Protein AF-A0A3M1J502-F1 (afdb_monomer_lite)

Radius of gyration: 21.39 Å; chains: 1; bounding box: 43×30×56 Å

pLDDT: mean 92.18, std 4.33, range [77.12, 98.19]

Structure (mmCIF, N/CA/C/O backbone):
data_AF-A0A3M1J502-F1
#
_entry.id   AF-A0A3M1J502-F1
#
loop_
_atom_site.group_PDB
_atom_site.id
_atom_site.type_symbol
_atom_site.label_atom_id
_atom_site.label_alt_id
_atom_site.label_comp_id
_atom_site.label_asym_id
_atom_site.label_entity_id
_atom_site.label_seq_id
_atom_site.pdbx_PDB_ins_code
_atom_site.Cartn_x
_atom_site.Cartn_y
_atom_site.Cartn_z
_atom_site.occupancy
_atom_site.B_iso_or_equiv
_atom_site.auth_seq_id
_atom_site.auth_comp_id
_atom_site.auth_asym_id
_atom_site.auth_atom_id
_atom_site.pdbx_PDB_model_num
ATOM 1 N N . MET A 1 1 ? 9.211 -11.519 -10.389 1.00 88.06 1 MET A N 1
ATOM 2 C CA . MET A 1 1 ? 7.778 -11.152 -10.320 1.00 88.06 1 MET A CA 1
ATOM 3 C C . MET A 1 1 ? 7.446 -9.982 -11.239 1.00 88.06 1 MET A C 1
ATOM 5 O O . MET A 1 1 ? 6.622 -10.177 -12.115 1.00 88.06 1 MET A O 1
ATOM 9 N N . ILE A 1 2 ? 8.111 -8.823 -11.104 1.00 95.25 2 ILE A N 1
ATOM 10 C CA . ILE A 1 2 ? 7.821 -7.593 -11.877 1.00 95.25 2 ILE A CA 1
A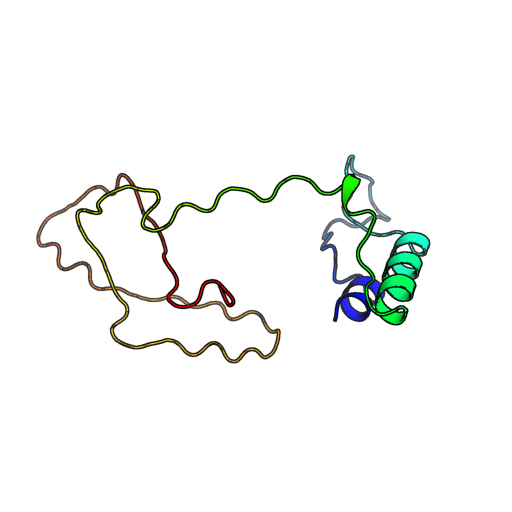TOM 11 C C . ILE A 1 2 ? 7.671 -7.860 -13.385 1.00 95.25 2 ILE A C 1
ATOM 13 O O . ILE A 1 2 ? 6.590 -7.654 -13.922 1.00 95.25 2 ILE A O 1
ATOM 17 N N . LYS A 1 3 ? 8.700 -8.427 -14.035 1.00 96.62 3 LYS A N 1
ATOM 18 C CA . LYS A 1 3 ? 8.672 -8.772 -15.469 1.00 96.62 3 LYS A CA 1
ATOM 19 C C . LYS A 1 3 ? 7.490 -9.661 -15.873 1.00 96.62 3 LYS A C 1
ATOM 21 O O . LYS A 1 3 ? 6.926 -9.486 -16.944 1.00 96.62 3 LYS A O 1
ATOM 26 N N . TYR A 1 4 ? 7.124 -10.627 -15.029 1.00 96.00 4 TYR A N 1
ATOM 27 C CA . TYR A 1 4 ? 6.027 -11.546 -15.326 1.00 96.00 4 TYR A CA 1
ATOM 28 C C . TYR A 1 4 ? 4.683 -10.812 -15.328 1.00 96.00 4 TYR A C 1
ATOM 30 O O . TYR A 1 4 ? 3.951 -10.887 -16.309 1.00 96.00 4 TYR A O 1
ATOM 38 N N . VAL A 1 5 ? 4.385 -10.058 -14.263 1.00 95.38 5 VAL A N 1
ATOM 39 C CA . VAL A 1 5 ? 3.089 -9.377 -14.116 1.00 95.38 5 VAL A CA 1
ATOM 40 C C . VAL A 1 5 ? 2.899 -8.221 -15.099 1.00 95.38 5 VAL A C 1
ATOM 42 O O . VAL A 1 5 ? 1.771 -7.983 -15.526 1.00 95.38 5 VAL A O 1
ATOM 45 N N . THR A 1 6 ? 3.972 -7.531 -15.500 1.00 96.88 6 THR A N 1
ATOM 46 C CA . THR A 1 6 ? 3.903 -6.521 -16.568 1.00 96.88 6 THR A CA 1
ATOM 47 C C . THR A 1 6 ? 3.789 -7.168 -17.946 1.00 96.88 6 THR A C 1
ATOM 49 O O . THR A 1 6 ? 2.984 -6.723 -18.760 1.00 96.88 6 THR A O 1
ATOM 52 N N . GLY A 1 7 ? 4.516 -8.264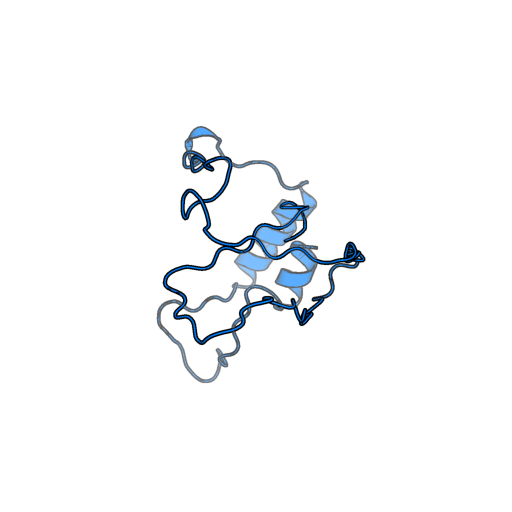 -18.191 1.00 96.44 7 GLY A N 1
ATOM 53 C CA . GLY A 1 7 ? 4.484 -9.004 -19.456 1.00 96.44 7 GLY A CA 1
ATOM 54 C C . GLY A 1 7 ? 3.110 -9.582 -19.795 1.00 96.44 7 GLY A C 1
ATOM 55 O O . GLY A 1 7 ? 2.674 -9.496 -20.939 1.00 96.44 7 GLY A O 1
ATOM 56 N N . ILE A 1 8 ? 2.386 -10.105 -18.800 1.00 95.56 8 ILE A N 1
ATOM 57 C CA . ILE A 1 8 ? 1.002 -10.579 -18.985 1.00 95.56 8 ILE A CA 1
ATOM 58 C C . ILE A 1 8 ? -0.041 -9.456 -18.879 1.00 95.56 8 ILE A C 1
ATOM 60 O O . ILE A 1 8 ? -1.236 -9.740 -18.884 1.00 95.56 8 ILE A O 1
ATOM 64 N N . ARG A 1 9 ? 0.391 -8.190 -18.751 1.00 93.38 9 ARG A N 1
ATOM 65 C CA . ARG A 1 9 ? -0.471 -7.002 -18.603 1.00 93.38 9 ARG A CA 1
ATOM 66 C C . ARG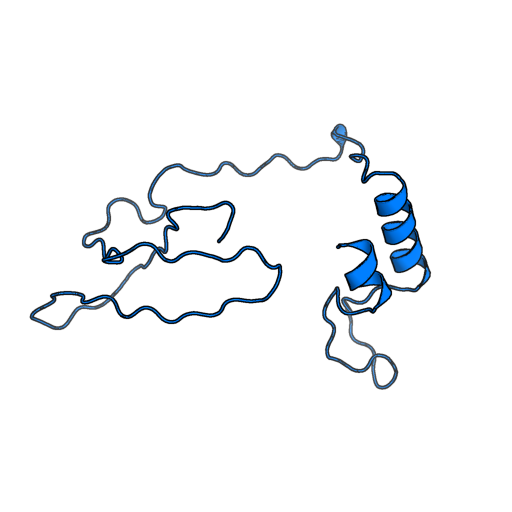 A 1 9 ? -1.419 -7.061 -17.397 1.00 93.38 9 ARG A C 1
ATOM 68 O O . ARG A 1 9 ? -2.450 -6.400 -17.386 1.00 93.38 9 ARG A O 1
ATOM 75 N N . TYR A 1 10 ? -1.052 -7.827 -16.369 1.00 93.06 10 TYR A N 1
ATOM 76 C CA . TYR A 1 10 ? -1.745 -7.817 -15.078 1.00 93.06 10 TYR A CA 1
ATOM 77 C C . TYR A 1 10 ? -1.469 -6.511 -14.323 1.00 93.06 10 TYR A C 1
ATOM 79 O O . TYR A 1 10 ? -2.350 -5.967 -13.663 1.00 93.06 10 TYR A O 1
ATOM 87 N N . MET A 1 11 ? -0.244 -5.993 -14.458 1.00 94.06 11 MET A N 1
ATOM 88 C CA . MET A 1 11 ? 0.173 -4.702 -13.921 1.00 94.06 11 MET A CA 1
ATOM 89 C C . MET A 1 11 ? 0.634 -3.768 -15.047 1.00 94.06 11 MET A C 1
ATOM 91 O O . MET A 1 11 ? 1.316 -4.221 -15.969 1.00 94.06 11 MET A O 1
ATOM 95 N N . PRO A 1 12 ? 0.374 -2.458 -14.930 1.00 94.94 12 PRO A N 1
ATOM 96 C CA . PRO A 1 12 ? -0.585 -1.838 -14.014 1.00 94.94 12 PRO A CA 1
ATOM 97 C C . PRO A 1 12 ? -2.029 -2.279 -14.333 1.00 94.94 12 PRO A C 1
ATOM 99 O O . PRO A 1 12 ? -2.360 -2.479 -15.502 1.00 94.94 12 PRO A O 1
ATOM 102 N N . PRO A 1 13 ? -2.895 -2.436 -13.316 1.00 92.94 13 PRO A N 1
ATOM 103 C CA . PRO A 1 13 ? -4.281 -2.803 -13.547 1.00 92.94 13 PRO A CA 1
ATOM 104 C C . PRO A 1 13 ? -5.004 -1.639 -14.232 1.00 92.94 13 PRO A C 1
ATOM 106 O O . PRO A 1 13 ? -5.097 -0.537 -13.688 1.00 92.94 13 PRO A O 1
ATOM 109 N N . TRP A 1 14 ? -5.547 -1.903 -15.418 1.00 92.12 14 TRP A N 1
ATOM 110 C CA . TRP A 1 14 ? -6.369 -0.962 -16.174 1.00 92.12 14 TRP A CA 1
ATOM 111 C C . TRP A 1 14 ? -7.623 -1.678 -16.684 1.00 92.12 14 TRP A C 1
ATOM 113 O O . TRP A 1 14 ? -7.608 -2.233 -17.780 1.00 92.12 14 TRP A O 1
ATOM 123 N N . PRO A 1 15 ? -8.700 -1.725 -15.876 1.00 89.19 15 PRO A N 1
ATOM 124 C CA . PRO A 1 15 ? -9.949 -2.376 -16.269 1.00 89.19 15 PRO A CA 1
ATOM 125 C C . PRO A 1 15 ? -10.621 -1.826 -17.542 1.00 89.19 15 PRO A C 1
ATOM 127 O O . PRO A 1 15 ? -11.266 -2.621 -18.225 1.00 89.19 15 PRO A O 1
ATOM 130 N N . PRO A 1 16 ? -10.544 -0.514 -17.867 1.00 90.62 16 PRO A N 1
ATOM 131 C CA . PRO A 1 16 ? -11.171 0.007 -19.079 1.00 90.62 16 PRO A CA 1
ATOM 132 C C . PRO A 1 16 ? -10.603 -0.605 -20.364 1.00 90.62 16 PRO A C 1
ATOM 134 O O . PRO A 1 16 ? -9.390 -0.760 -20.512 1.00 90.62 16 PRO A O 1
ATOM 137 N N . ASP A 1 17 ? -11.492 -0.891 -21.316 1.00 88.31 17 ASP A N 1
ATOM 138 C CA . ASP A 1 17 ? -11.112 -1.371 -22.643 1.00 88.31 17 ASP A CA 1
ATOM 139 C C . ASP A 1 17 ? -10.473 -0.244 -23.465 1.00 88.31 17 ASP A C 1
ATOM 141 O O . ASP A 1 17 ? -11.118 0.752 -23.804 1.00 88.31 17 ASP A O 1
ATOM 145 N N . ARG A 1 18 ? -9.195 -0.440 -23.789 1.00 85.88 18 ARG A N 1
ATOM 146 C CA . ARG A 1 18 ? -8.356 0.504 -24.532 1.00 85.88 18 ARG A CA 1
ATOM 147 C C . ARG A 1 18 ? -8.739 0.622 -26.003 1.00 85.88 18 ARG A C 1
ATOM 149 O O . ARG A 1 18 ? -8.452 1.649 -26.604 1.00 85.88 18 ARG A O 1
ATOM 156 N N . GLU A 1 19 ? -9.350 -0.411 -26.577 1.00 88.62 19 GLU A N 1
ATOM 157 C CA . GLU A 1 19 ? -9.734 -0.421 -27.993 1.00 88.62 19 GLU A CA 1
ATOM 158 C C . GLU A 1 19 ? -11.121 0.202 -28.206 1.00 88.62 19 GLU A C 1
ATOM 160 O O . GLU A 1 19 ? -11.486 0.556 -29.326 1.00 88.62 19 GLU A O 1
ATOM 165 N N . TYR A 1 20 ? -11.898 0.360 -27.128 1.00 93.56 20 TYR A N 1
ATOM 166 C CA . TYR A 1 20 ? -13.223 0.969 -27.181 1.00 93.56 20 TYR A CA 1
ATOM 167 C C . TYR A 1 20 ? -13.182 2.495 -27.022 1.00 93.56 20 TYR A C 1
ATOM 169 O O . TYR A 1 20 ? -13.837 3.213 -27.779 1.00 93.56 20 TYR A O 1
ATOM 177 N N . SER A 1 21 ? -12.447 3.009 -26.029 1.00 91.50 21 SER A N 1
ATOM 178 C CA . SER A 1 21 ? -12.335 4.450 -25.776 1.00 91.50 21 SER A CA 1
ATOM 179 C C . SER A 1 21 ? -11.040 4.789 -25.049 1.00 91.50 21 SER A C 1
ATOM 181 O O . SER A 1 21 ? -10.579 4.028 -24.205 1.00 91.50 21 SER A O 1
ATOM 183 N N . HIS A 1 22 ? -10.520 5.990 -25.311 1.00 91.19 22 HIS A N 1
ATOM 184 C CA . HIS A 1 22 ? -9.327 6.509 -24.648 1.00 91.19 22 HIS A CA 1
ATOM 185 C C . HIS A 1 22 ? -9.667 7.531 -23.568 1.00 91.19 22 HIS A C 1
ATOM 187 O O . HIS A 1 22 ? -10.506 8.415 -23.770 1.00 91.19 22 HIS A O 1
ATOM 193 N N . PHE A 1 23 ? -8.973 7.438 -22.436 1.00 91.06 23 PHE A N 1
ATOM 194 C CA . PHE A 1 23 ? -9.054 8.398 -21.336 1.00 91.06 23 PHE A CA 1
ATOM 195 C C . PHE A 1 23 ? -7.771 9.229 -21.218 1.00 91.06 23 PHE A C 1
ATOM 197 O O . PHE A 1 23 ? -6.688 8.820 -21.623 1.00 91.06 23 PHE A O 1
ATOM 204 N N . ILE A 1 24 ? -7.860 10.419 -20.624 1.00 91.06 24 ILE A N 1
ATOM 205 C CA . ILE A 1 24 ? -6.653 11.152 -20.223 1.00 91.06 24 ILE A CA 1
ATOM 206 C C . ILE A 1 24 ? -6.071 10.465 -18.983 1.00 91.06 24 ILE A C 1
ATOM 208 O O . ILE A 1 24 ? -6.785 10.247 -18.005 1.00 91.06 24 ILE A O 1
ATOM 212 N N . GLY A 1 25 ? -4.772 10.158 -19.015 1.00 89.12 25 GLY A N 1
ATOM 213 C CA . GLY A 1 25 ? -4.067 9.531 -17.894 1.00 89.12 25 GLY A CA 1
ATOM 214 C C . GLY A 1 25 ? -4.264 8.017 -17.792 1.00 89.12 25 GLY A C 1
ATOM 215 O O . GLY A 1 25 ? -4.301 7.492 -16.678 1.00 89.12 25 GLY A O 1
ATOM 216 N N . GLU A 1 26 ? -4.407 7.321 -18.927 1.00 92.06 26 GLU A N 1
ATOM 217 C CA . GLU A 1 26 ? -4.500 5.857 -18.944 1.00 92.06 26 GLU A CA 1
ATOM 218 C C . GLU A 1 26 ? -3.265 5.229 -18.300 1.00 92.06 26 GLU A C 1
ATOM 220 O O . GLU A 1 26 ? -2.127 5.589 -18.600 1.00 92.06 26 GLU A O 1
ATOM 225 N N . ARG A 1 27 ? -3.493 4.279 -17.396 1.00 90.25 27 ARG A N 1
ATOM 226 C CA . ARG A 1 27 ? -2.426 3.612 -16.649 1.00 90.25 27 ARG A CA 1
ATOM 227 C C . ARG A 1 27 ? -2.200 2.221 -17.214 1.00 90.25 27 ARG A C 1
ATOM 229 O O . ARG A 1 27 ? -2.421 1.248 -16.508 1.00 90.25 27 ARG A O 1
ATOM 236 N N . TYR A 1 28 ? -1.802 2.134 -18.479 1.00 91.75 28 TYR A N 1
ATOM 237 C CA . TYR A 1 28 ? -1.339 0.895 -19.111 1.00 91.75 28 TYR A CA 1
ATOM 238 C C . TYR A 1 28 ? 0.098 1.070 -19.611 1.00 91.75 28 TYR A C 1
ATOM 240 O O . TYR A 1 28 ? 0.580 2.190 -19.734 1.00 91.75 28 TYR A O 1
ATOM 248 N N . LEU A 1 29 ? 0.765 -0.044 -19.918 1.00 94.62 29 LEU A N 1
ATOM 249 C CA . LEU A 1 29 ? 2.093 -0.037 -20.532 1.00 94.62 29 LEU A CA 1
ATOM 250 C C . LEU A 1 29 ? 2.006 -0.392 -22.019 1.00 94.62 29 LEU A C 1
ATOM 252 O O . LEU A 1 29 ? 1.349 -1.368 -22.412 1.00 94.62 29 LEU A O 1
ATOM 256 N N . THR A 1 30 ? 2.685 0.384 -22.848 1.00 94.06 30 THR A N 1
ATOM 257 C CA . THR A 1 30 ? 2.992 0.034 -24.239 1.00 94.06 30 THR A CA 1
ATOM 258 C C . THR A 1 30 ? 3.921 -1.183 -24.292 1.00 94.06 30 THR A C 1
ATOM 260 O O . THR A 1 30 ? 4.586 -1.517 -23.310 1.00 94.06 30 THR A O 1
ATOM 263 N N . ASP A 1 31 ? 3.997 -1.864 -25.440 1.00 95.94 31 ASP A N 1
ATOM 264 C CA . ASP A 1 31 ? 4.922 -3.000 -25.597 1.00 95.94 31 ASP A CA 1
ATOM 265 C C . ASP A 1 31 ? 6.384 -2.587 -25.369 1.00 95.94 31 ASP A C 1
ATOM 267 O O . ASP A 1 31 ? 7.159 -3.338 -24.780 1.00 95.94 31 ASP A O 1
ATOM 271 N N . GLN A 1 32 ? 6.749 -1.364 -25.769 1.00 98.00 32 GLN A N 1
ATOM 272 C CA . GLN A 1 32 ? 8.086 -0.816 -25.550 1.00 98.00 32 GLN A CA 1
ATOM 273 C C . GLN A 1 32 ? 8.393 -0.628 -24.059 1.00 98.00 32 GLN A C 1
ATOM 275 O O . GLN A 1 32 ? 9.486 -0.968 -23.612 1.00 98.00 32 GLN A O 1
ATOM 280 N N . GLU A 1 33 ? 7.443 -0.114 -23.278 1.00 97.62 33 GLU A N 1
ATOM 281 C CA . GLU A 1 33 ? 7.619 0.050 -21.830 1.00 97.62 33 GLU A CA 1
ATOM 282 C C . GLU A 1 33 ? 7.670 -1.302 -21.110 1.00 97.62 33 GLU A C 1
ATOM 284 O O . GLU A 1 33 ? 8.480 -1.482 -20.202 1.00 97.62 33 GLU A O 1
ATOM 289 N N . ILE A 1 34 ? 6.861 -2.280 -21.538 1.00 98.06 34 ILE A N 1
ATOM 290 C CA . ILE A 1 34 ? 6.932 -3.654 -21.016 1.00 98.06 34 ILE A CA 1
ATOM 291 C C . ILE A 1 34 ? 8.318 -4.248 -21.275 1.00 98.06 34 ILE A C 1
ATOM 293 O O . ILE A 1 34 ? 8.914 -4.813 -20.354 1.00 98.06 34 ILE A O 1
ATOM 297 N N . GLN A 1 35 ? 8.845 -4.095 -22.494 1.00 98.19 35 GLN A N 1
ATOM 298 C CA . GLN A 1 35 ? 10.178 -4.579 -22.845 1.00 98.19 35 GLN A CA 1
ATOM 299 C C . GLN A 1 35 ? 11.256 -3.895 -22.001 1.00 98.19 35 GLN A C 1
ATOM 301 O O . GLN A 1 35 ? 12.084 -4.582 -21.412 1.00 98.19 35 GLN A O 1
ATOM 306 N N . LEU A 1 36 ? 11.195 -2.568 -21.864 1.00 97.94 36 LEU A N 1
ATOM 307 C CA . LEU A 1 36 ? 12.140 -1.794 -21.057 1.00 97.94 36 LEU A CA 1
ATOM 308 C C . LEU A 1 36 ? 12.186 -2.278 -19.599 1.00 97.94 36 LEU A C 1
ATOM 310 O O . LEU A 1 36 ? 13.265 -2.475 -19.040 1.00 97.94 36 LEU A O 1
ATOM 314 N N . ILE A 1 37 ? 11.021 -2.505 -18.985 1.00 97.88 37 ILE A N 1
ATOM 315 C CA . ILE A 1 37 ? 10.930 -3.054 -17.624 1.00 97.88 37 ILE A CA 1
ATOM 316 C C . ILE A 1 37 ? 11.494 -4.479 -17.583 1.00 97.88 37 ILE A C 1
ATOM 318 O O . ILE A 1 37 ? 12.187 -4.841 -16.632 1.00 97.88 37 ILE A O 1
ATOM 322 N N . GLY A 1 38 ? 11.197 -5.293 -18.598 1.00 97.94 38 GLY A N 1
ATOM 323 C CA . GLY A 1 38 ? 11.707 -6.655 -18.717 1.00 97.94 38 GLY A CA 1
ATOM 324 C C . GLY A 1 38 ? 13.233 -6.709 -18.759 1.00 97.94 38 GLY A C 1
ATOM 325 O O . GLY A 1 38 ? 13.825 -7.459 -17.984 1.00 97.94 38 GLY A O 1
ATOM 326 N N . ASP A 1 39 ? 13.851 -5.872 -19.589 1.00 97.94 39 ASP A N 1
ATOM 327 C CA . ASP A 1 39 ? 15.306 -5.774 -19.731 1.00 97.94 39 ASP A CA 1
ATOM 328 C C . ASP A 1 39 ? 15.966 -5.281 -18.438 1.00 97.94 39 ASP A C 1
ATOM 330 O O . ASP A 1 39 ? 16.993 -5.812 -18.017 1.00 97.94 39 ASP A O 1
ATOM 334 N N . TRP A 1 40 ? 15.353 -4.311 -17.753 1.00 97.75 40 TRP A N 1
ATOM 335 C CA . TRP A 1 40 ? 15.832 -3.840 -16.452 1.00 97.75 40 TRP A CA 1
ATOM 336 C C . TRP A 1 40 ? 15.793 -4.942 -15.379 1.00 97.75 40 TRP A C 1
ATOM 338 O O . TRP A 1 40 ? 16.745 -5.086 -14.607 1.00 97.75 40 TRP A O 1
ATOM 348 N N . VAL A 1 41 ? 14.729 -5.757 -15.347 1.00 97.81 41 VAL A N 1
ATOM 349 C CA . VAL A 1 41 ? 14.638 -6.910 -14.434 1.00 97.81 41 VAL A CA 1
ATOM 350 C C . VAL A 1 41 ? 15.699 -7.958 -14.765 1.00 97.81 41 VAL A C 1
ATOM 352 O O . VAL A 1 41 ? 16.373 -8.439 -13.854 1.00 97.81 41 VAL A O 1
ATOM 355 N N . ASP A 1 42 ? 15.873 -8.295 -16.044 1.00 97.69 42 ASP A N 1
ATOM 356 C CA . ASP A 1 42 ? 16.881 -9.266 -16.489 1.00 97.69 42 ASP A CA 1
ATOM 357 C C . ASP A 1 42 ? 18.312 -8.777 -16.212 1.00 97.69 42 ASP 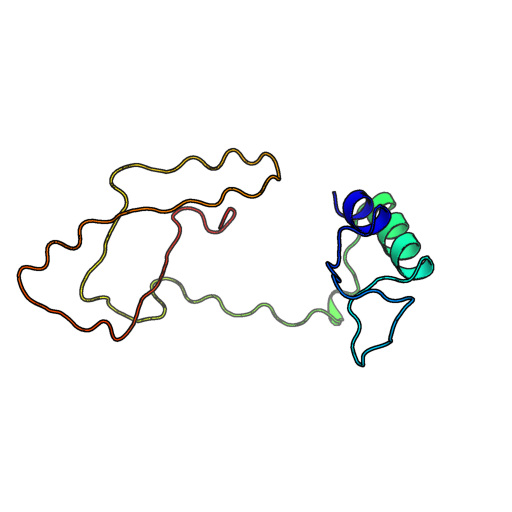A C 1
ATOM 359 O O . ASP A 1 42 ? 19.194 -9.576 -15.898 1.00 97.69 42 ASP A O 1
ATOM 363 N N . GLY A 1 43 ? 18.529 -7.461 -16.256 1.00 97.25 43 GLY A N 1
ATOM 364 C CA . GLY A 1 43 ? 19.779 -6.796 -15.893 1.00 97.25 43 GLY A CA 1
ATOM 365 C C . GLY A 1 43 ? 20.066 -6.733 -14.388 1.00 97.25 43 GLY A C 1
ATOM 366 O O . GLY A 1 43 ? 21.063 -6.133 -13.992 1.00 97.25 43 GLY A O 1
ATOM 367 N N . GLY A 1 44 ? 19.223 -7.328 -13.539 1.00 97.06 44 GLY A N 1
ATOM 368 C CA . GLY A 1 44 ? 19.433 -7.376 -12.089 1.00 97.06 44 GLY A CA 1
ATOM 369 C C . GLY A 1 44 ? 18.874 -6.179 -11.320 1.00 97.06 44 GLY A C 1
ATOM 370 O O . GLY A 1 44 ? 19.248 -5.987 -10.166 1.00 97.06 44 GLY A O 1
ATOM 371 N N . MET A 1 45 ? 17.963 -5.409 -11.923 1.00 96.44 45 MET A N 1
ATOM 372 C CA . MET A 1 45 ? 17.270 -4.279 -11.292 1.00 96.44 45 MET A CA 1
ATOM 373 C C . MET A 1 45 ? 18.225 -3.199 -10.741 1.00 96.44 45 MET A C 1
ATOM 375 O O . MET A 1 45 ? 18.119 -2.833 -9.567 1.00 96.44 45 MET A O 1
ATOM 379 N N . PRO A 1 46 ? 19.182 -2.690 -11.545 1.00 95.50 46 PRO A N 1
ATOM 380 C CA . PRO A 1 46 ? 20.119 -1.676 -11.075 1.00 95.50 46 PRO A CA 1
ATOM 381 C C . PRO A 1 46 ? 19.383 -0.407 -10.629 1.00 95.50 46 PRO A C 1
ATOM 383 O O . PRO A 1 46 ? 18.399 0.010 -11.250 1.00 95.50 46 PRO A O 1
ATOM 386 N N . GLN A 1 47 ? 19.885 0.207 -9.556 1.00 93.75 47 GLN A N 1
ATOM 387 C CA . GLN A 1 47 ? 19.433 1.514 -9.084 1.00 93.75 47 GLN A CA 1
ATOM 388 C C . GLN A 1 47 ? 19.662 2.572 -10.175 1.00 93.75 47 GLN A C 1
ATOM 390 O O . GLN A 1 47 ? 20.648 2.509 -10.913 1.00 93.75 47 GLN A O 1
ATOM 395 N N . GLY A 1 48 ? 18.738 3.530 -10.280 1.00 92.19 48 GLY A N 1
ATOM 396 C CA . GLY A 1 48 ? 18.901 4.704 -11.137 1.00 92.19 48 GLY A CA 1
ATOM 397 C C . GLY A 1 48 ? 19.959 5.670 -10.598 1.00 92.19 48 GLY A C 1
ATOM 398 O O . GLY A 1 48 ? 20.708 5.342 -9.683 1.00 92.19 48 GLY A O 1
ATOM 399 N N . ASP A 1 49 ? 20.011 6.877 -11.158 1.00 94.88 49 ASP A N 1
ATOM 400 C CA . ASP A 1 49 ? 20.885 7.939 -10.653 1.00 94.88 49 ASP A CA 1
ATOM 401 C C . ASP A 1 49 ? 20.448 8.369 -9.236 1.00 94.88 49 ASP A C 1
ATOM 403 O O . ASP A 1 49 ? 19.373 8.965 -9.096 1.00 94.88 49 ASP A O 1
ATOM 407 N N . PRO A 1 50 ? 21.262 8.129 -8.187 1.00 94.12 50 PRO A N 1
ATOM 408 C CA . PRO A 1 50 ? 20.899 8.479 -6.814 1.00 94.12 50 PRO A CA 1
ATOM 409 C C . PRO A 1 50 ? 20.703 9.986 -6.599 1.00 94.12 50 PRO A C 1
ATOM 411 O O . PRO A 1 50 ? 20.065 10.395 -5.635 1.00 94.12 50 PRO A O 1
ATOM 414 N N . THR A 1 51 ? 21.236 10.838 -7.482 1.00 95.50 51 THR A N 1
ATOM 415 C CA . THR A 1 51 ? 21.065 12.297 -7.389 1.00 95.50 51 THR A CA 1
ATOM 416 C C . THR A 1 51 ? 19.666 12.765 -7.795 1.00 95.50 51 THR A C 1
ATOM 418 O O . THR A 1 51 ? 19.271 13.878 -7.447 1.00 95.50 51 THR A O 1
ATOM 421 N N . LEU A 1 52 ? 18.911 11.916 -8.502 1.00 95.38 52 LEU A N 1
ATOM 422 C CA . LEU A 1 52 ? 17.522 12.160 -8.892 1.00 95.38 52 LEU A CA 1
ATOM 423 C C . LEU A 1 52 ? 16.520 11.572 -7.892 1.00 95.38 52 LEU A C 1
ATOM 425 O O . LEU A 1 52 ? 15.311 11.737 -8.068 1.00 95.38 52 LEU A O 1
ATOM 429 N N . GLU A 1 53 ? 16.994 10.875 -6.858 1.00 92.81 53 GLU A N 1
ATOM 430 C CA . GLU A 1 53 ? 16.114 10.271 -5.869 1.00 92.81 53 GLU A CA 1
ATOM 431 C C . GLU A 1 53 ? 15.455 11.346 -4.996 1.00 92.81 53 GLU A C 1
ATOM 433 O O . GLU A 1 53 ? 16.138 12.215 -4.443 1.00 92.81 53 GLU A O 1
ATOM 438 N N . PRO A 1 54 ? 14.121 11.305 -4.832 1.00 92.38 54 PRO A N 1
ATOM 439 C CA . PRO A 1 54 ? 13.470 12.149 -3.849 1.00 92.38 54 PRO A CA 1
ATOM 440 C C . PRO A 1 54 ? 13.916 11.727 -2.440 1.00 92.38 54 PRO A C 1
ATOM 442 O O . PRO A 1 54 ? 14.134 10.538 -2.188 1.00 92.38 54 PRO A O 1
ATOM 445 N N . PRO A 1 55 ? 14.017 12.671 -1.488 1.00 90.94 55 PRO A N 1
ATOM 446 C CA . PRO A 1 55 ? 14.318 12.322 -0.109 1.00 90.94 55 PRO A CA 1
ATOM 447 C C . PRO A 1 55 ? 13.244 11.378 0.439 1.00 90.94 55 PRO A C 1
ATOM 449 O O . PRO A 1 55 ? 12.047 11.580 0.211 1.00 90.94 55 PRO A O 1
ATOM 452 N N . LEU A 1 56 ? 13.673 10.360 1.188 1.00 87.25 56 LEU A N 1
ATOM 453 C CA . LEU A 1 56 ? 12.742 9.476 1.880 1.00 87.25 56 LEU A CA 1
ATOM 454 C C . LEU A 1 56 ? 11.881 10.293 2.855 1.00 87.25 56 LEU A C 1
ATOM 456 O O . LEU A 1 56 ? 12.409 11.166 3.552 1.00 87.25 56 LEU A O 1
ATOM 460 N N . PRO A 1 57 ? 10.569 10.014 2.942 1.00 87.69 57 PRO A N 1
ATOM 461 C CA . PRO A 1 57 ? 9.736 10.640 3.951 1.00 87.69 57 PRO A CA 1
ATOM 462 C C . PRO A 1 57 ? 10.221 10.242 5.350 1.00 87.69 57 PRO A C 1
ATOM 464 O O . PRO A 1 57 ? 10.654 9.113 5.591 1.00 87.69 57 PRO A O 1
ATOM 467 N N . THR A 1 58 ? 10.124 11.174 6.295 1.00 85.38 58 THR A N 1
ATOM 468 C CA . THR A 1 58 ? 10.398 10.884 7.703 1.00 85.38 58 THR A CA 1
ATOM 469 C C . THR A 1 58 ? 9.236 10.086 8.278 1.00 85.38 58 THR A C 1
ATOM 471 O O . THR A 1 58 ? 8.155 10.628 8.500 1.00 85.38 58 THR A O 1
ATOM 474 N N . PHE A 1 59 ? 9.460 8.803 8.549 1.00 80.94 59 PHE A N 1
ATOM 475 C CA . PHE A 1 59 ? 8.489 7.968 9.249 1.00 80.94 59 PHE A CA 1
ATOM 476 C C . PHE A 1 59 ? 8.591 8.212 10.756 1.00 80.94 59 PHE A C 1
ATOM 478 O O . PHE A 1 59 ? 9.589 7.879 11.396 1.00 80.94 59 PHE A O 1
ATOM 485 N N . THR A 1 60 ? 7.559 8.816 11.333 1.00 79.38 60 THR A N 1
ATOM 486 C CA . THR A 1 60 ? 7.438 9.040 12.776 1.00 79.38 60 THR A CA 1
ATOM 487 C C . THR A 1 60 ? 7.254 7.711 13.502 1.00 79.38 60 THR A C 1
ATOM 489 O O . THR A 1 60 ? 6.397 6.901 13.150 1.00 79.38 60 THR A O 1
ATOM 492 N N . ALA A 1 61 ? 8.060 7.484 14.538 1.00 82.19 61 ALA A N 1
ATOM 493 C CA . ALA A 1 61 ? 7.888 6.336 15.415 1.00 82.19 61 ALA A CA 1
ATOM 494 C C . ALA A 1 61 ? 6.647 6.517 16.302 1.00 82.19 61 ALA A C 1
ATOM 496 O O . ALA A 1 61 ? 6.354 7.619 16.762 1.00 82.19 61 ALA A O 1
ATOM 497 N N . GLY A 1 62 ? 5.958 5.416 16.600 1.00 85.12 62 GLY A N 1
ATOM 498 C CA . GLY A 1 62 ? 4.781 5.428 17.467 1.00 85.12 62 GLY A CA 1
ATOM 499 C C . GLY A 1 62 ? 3.472 5.629 16.707 1.00 85.12 62 GLY A C 1
ATOM 500 O O . GLY A 1 62 ? 3.357 5.221 15.554 1.00 85.12 62 GLY A O 1
ATOM 501 N N . SER A 1 63 ? 2.478 6.164 17.411 1.00 88.69 63 SER A N 1
ATOM 502 C CA . SER A 1 63 ? 1.131 6.409 16.892 1.00 88.69 63 SER A CA 1
ATOM 503 C C . SER A 1 63 ? 1.055 7.793 16.250 1.00 88.69 63 SER A C 1
ATOM 505 O O . SER A 1 63 ? 1.470 8.782 16.861 1.00 88.69 63 SER A O 1
ATOM 507 N N . GLN A 1 64 ? 0.507 7.868 15.038 1.00 89.19 64 GLN A N 1
ATOM 508 C CA . GLN A 1 64 ? 0.282 9.133 14.328 1.00 89.19 64 GLN A CA 1
ATOM 509 C C . GLN A 1 64 ? -0.894 9.929 14.907 1.00 89.19 64 GLN A C 1
ATOM 511 O O . GLN A 1 64 ? -0.991 11.132 14.678 1.00 89.19 64 GLN A O 1
ATOM 516 N N . ILE A 1 65 ? -1.766 9.278 15.684 1.00 92.31 65 ILE A N 1
ATOM 517 C CA . ILE A 1 65 ? -2.905 9.921 16.358 1.00 92.31 65 ILE A CA 1
ATOM 518 C C . ILE A 1 65 ? -2.550 10.413 17.772 1.00 92.31 65 ILE A C 1
ATOM 520 O O . ILE A 1 65 ? -3.418 10.880 18.504 1.00 92.31 65 ILE A O 1
ATOM 524 N N . GLY A 1 66 ? -1.276 10.320 18.176 1.00 91.31 66 GLY A N 1
ATOM 525 C CA . GLY A 1 66 ? -0.816 10.677 19.517 1.00 91.31 66 GLY A CA 1
ATOM 526 C C . GLY A 1 66 ? -1.028 9.545 20.523 1.00 91.31 66 GLY A C 1
ATOM 527 O O . GLY A 1 66 ? -0.717 8.388 20.233 1.00 91.31 66 GLY A O 1
ATOM 528 N N . VAL A 1 67 ? -1.522 9.866 21.720 1.00 92.94 67 VAL A N 1
ATOM 529 C CA . VAL A 1 67 ? -1.824 8.865 22.756 1.00 92.94 67 VAL A CA 1
ATOM 530 C C . VAL A 1 67 ? -3.266 8.385 22.573 1.00 92.94 67 VAL A C 1
ATOM 532 O O . VAL A 1 67 ? -4.176 9.194 22.730 1.00 92.94 67 VAL A O 1
ATOM 535 N N . PRO A 1 68 ? -3.501 7.104 22.244 1.00 94.12 68 PRO A N 1
ATOM 536 C CA . PRO A 1 68 ? -4.855 6.588 22.104 1.00 94.12 68 PRO A CA 1
ATOM 537 C C . PRO A 1 68 ? -5.512 6.366 23.472 1.00 94.12 68 PRO A C 1
ATOM 539 O O . PRO A 1 68 ? -4.879 5.856 24.398 1.00 94.12 68 PRO A O 1
ATOM 542 N N . ASP A 1 69 ? -6.814 6.638 23.563 1.00 94.12 69 ASP A N 1
ATOM 543 C CA . ASP A 1 69 ? -7.618 6.335 24.759 1.00 94.12 69 ASP A CA 1
ATOM 544 C C . ASP A 1 69 ? -7.870 4.828 24.934 1.00 94.12 69 ASP A C 1
ATOM 546 O O . ASP A 1 69 ? -8.148 4.337 26.031 1.00 94.12 69 ASP A O 1
ATOM 550 N N . LYS A 1 70 ? -7.792 4.069 23.834 1.00 94.12 70 LYS A N 1
ATOM 551 C CA . LYS A 1 70 ? -8.030 2.626 23.802 1.00 94.12 70 LYS A CA 1
ATOM 552 C C . LYS A 1 70 ? -7.124 1.965 22.770 1.00 94.12 70 LYS A C 1
ATOM 554 O O . LYS A 1 70 ? -7.053 2.400 21.627 1.00 94.12 70 LYS A O 1
ATOM 559 N N . VAL A 1 71 ? -6.485 0.866 23.163 1.00 94.56 71 VAL A N 1
ATOM 560 C CA . VAL A 1 71 ? -5.742 -0.013 22.254 1.00 94.56 71 VAL A CA 1
ATOM 561 C C . VAL A 1 71 ? -6.441 -1.364 22.230 1.00 94.56 71 VAL A C 1
ATOM 563 O O . VAL A 1 71 ? -6.635 -1.980 23.278 1.00 94.56 71 VAL A O 1
ATOM 566 N N . LEU A 1 72 ? -6.831 -1.812 21.038 1.00 94.62 72 LEU A N 1
ATOM 567 C CA . LEU A 1 72 ? -7.363 -3.152 20.807 1.00 94.62 72 LEU A CA 1
ATOM 568 C C . LEU A 1 72 ? -6.265 -3.990 20.156 1.00 94.62 72 LEU A C 1
ATOM 570 O O . LEU A 1 72 ? -5.663 -3.563 19.174 1.00 94.62 72 LEU A O 1
ATOM 574 N N . GLN A 1 73 ? -5.989 -5.163 20.717 1.00 92.56 73 GLN A N 1
ATOM 575 C CA . GLN A 1 73 ? -4.977 -6.086 20.209 1.00 92.56 73 GLN A CA 1
ATOM 576 C C . GLN A 1 73 ? -5.643 -7.395 19.805 1.00 92.56 73 GLN A C 1
ATOM 578 O O . GLN A 1 73 ? -6.620 -7.819 20.426 1.00 92.56 73 GLN A O 1
ATOM 583 N N . MET A 1 74 ? -5.109 -8.036 18.768 1.00 91.81 74 MET A N 1
ATOM 584 C CA . MET A 1 74 ? -5.477 -9.414 18.469 1.00 91.81 74 MET A CA 1
ATOM 585 C C . MET A 1 74 ? -5.036 -10.315 19.624 1.00 91.81 74 MET A C 1
ATOM 587 O O . MET A 1 74 ? -3.956 -10.126 20.179 1.00 91.81 74 MET A O 1
ATOM 591 N N . SER A 1 75 ? -5.871 -11.291 19.983 1.00 89.94 75 SER A N 1
ATOM 592 C CA . SER A 1 75 ? -5.535 -12.267 21.025 1.00 89.94 75 SER A CA 1
ATOM 593 C C . SER A 1 75 ? -4.398 -13.199 20.609 1.00 89.94 75 SER A C 1
ATOM 595 O O . SER A 1 75 ? -3.678 -13.704 21.462 1.00 89.94 75 SER A O 1
ATOM 597 N N . GLU A 1 76 ? -4.255 -13.427 19.304 1.00 91.56 76 GLU A N 1
ATOM 598 C CA . GLU A 1 76 ? -3.251 -14.298 18.706 1.00 91.56 76 GLU A CA 1
ATOM 599 C C . GLU A 1 76 ? -2.690 -13.647 17.442 1.00 91.56 76 GLU A C 1
ATOM 601 O O . GLU A 1 76 ? -3.362 -12.852 16.779 1.00 91.56 76 GLU A O 1
ATOM 606 N N . GLU A 1 77 ? -1.450 -13.983 17.106 1.00 91.94 77 GLU A N 1
ATOM 607 C CA . GLU A 1 77 ? -0.816 -13.518 15.878 1.00 91.94 77 GLU A CA 1
ATOM 608 C C . GLU A 1 77 ? -1.457 -14.180 14.653 1.00 91.94 77 GLU A C 1
ATOM 610 O O . GLU A 1 77 ? -1.735 -15.379 14.643 1.00 91.94 77 GLU A O 1
ATOM 615 N N . TYR A 1 78 ? -1.642 -13.404 13.584 1.00 92.38 78 TYR A N 1
ATOM 616 C CA . TYR A 1 78 ? -2.034 -13.945 12.288 1.00 92.38 78 TYR A CA 1
ATOM 617 C C . TYR A 1 78 ? -0.802 -14.169 11.413 1.00 92.38 78 TYR A C 1
ATOM 619 O O . TYR A 1 78 ? -0.053 -13.235 11.113 1.00 92.38 78 TYR A O 1
ATOM 627 N N . ARG A 1 79 ? -0.596 -15.416 10.983 1.00 91.75 79 ARG A N 1
ATOM 628 C CA . ARG A 1 79 ? 0.505 -15.776 10.091 1.00 91.75 79 ARG A CA 1
ATOM 629 C C . ARG A 1 79 ? 0.138 -15.454 8.645 1.00 91.75 79 ARG A C 1
ATOM 631 O O . ARG A 1 79 ? -0.746 -16.079 8.073 1.00 91.75 79 ARG A O 1
ATOM 638 N N . ILE A 1 80 ? 0.883 -14.529 8.048 1.00 91.06 80 ILE A N 1
ATOM 639 C CA . ILE A 1 80 ? 0.833 -14.254 6.610 1.00 91.06 80 ILE A CA 1
ATOM 640 C C . ILE A 1 80 ? 1.726 -15.281 5.904 1.00 91.06 80 ILE A C 1
ATOM 642 O O . ILE A 1 80 ? 2.923 -15.362 6.182 1.00 91.06 80 ILE A O 1
ATOM 646 N N . GLU A 1 81 ? 1.155 -16.068 4.991 1.00 91.00 81 GLU A N 1
ATOM 647 C CA . GLU A 1 81 ? 1.855 -17.194 4.346 1.00 91.00 81 GLU A CA 1
ATOM 648 C C . GLU A 1 81 ? 2.972 -16.763 3.376 1.00 91.00 81 GLU A C 1
ATOM 650 O O . GLU A 1 81 ? 3.863 -17.553 3.071 1.00 91.00 81 GLU A O 1
ATOM 655 N N . GLY A 1 82 ? 2.965 -15.514 2.895 1.00 88.50 82 GLY A N 1
ATOM 656 C CA . GLY A 1 82 ? 4.034 -14.985 2.035 1.00 88.50 82 GLY A CA 1
ATOM 657 C C . GLY A 1 82 ? 4.113 -15.647 0.652 1.00 88.50 82 GLY A C 1
ATOM 658 O O . GLY A 1 82 ? 5.174 -15.695 0.035 1.00 88.50 82 GLY A O 1
ATOM 659 N N . ASN A 1 83 ? 2.992 -16.161 0.151 1.00 90.06 83 ASN A N 1
ATOM 660 C CA . ASN A 1 83 ? 2.879 -16.902 -1.110 1.00 90.06 83 ASN A CA 1
ATOM 661 C C . ASN A 1 83 ? 2.593 -16.011 -2.343 1.00 90.06 83 ASN A C 1
ATOM 663 O O . ASN A 1 83 ? 2.335 -16.537 -3.424 1.00 90.06 83 ASN A O 1
ATOM 667 N N . ASN A 1 84 ? 2.658 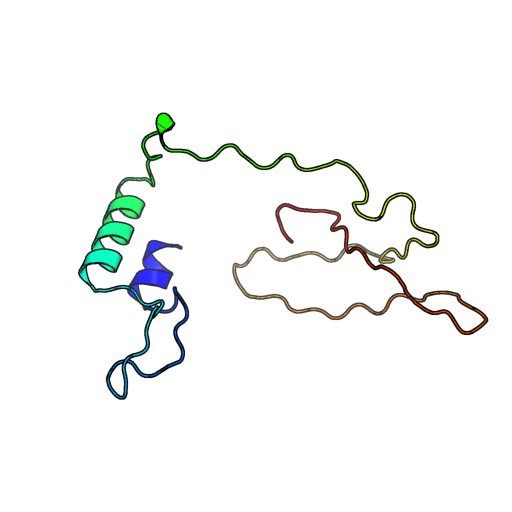-14.680 -2.200 1.00 80.38 84 ASN A N 1
ATOM 668 C CA . ASN A 1 84 ? 2.314 -13.685 -3.230 1.00 80.38 84 ASN A CA 1
ATOM 669 C C . ASN A 1 84 ? 0.857 -13.741 -3.730 1.00 80.38 84 ASN A C 1
ATOM 671 O O . ASN A 1 84 ? 0.575 -13.278 -4.836 1.00 80.38 84 ASN A O 1
ATOM 675 N N . THR A 1 85 ? -0.066 -14.291 -2.941 1.00 85.38 85 THR A N 1
ATOM 676 C CA . THR A 1 85 ? -1.505 -14.140 -3.182 1.00 85.38 85 THR A CA 1
ATOM 677 C C . THR A 1 85 ? -2.087 -13.125 -2.216 1.00 85.38 85 THR A C 1
ATOM 679 O O . THR A 1 85 ? -1.578 -12.970 -1.108 1.00 85.38 85 THR A O 1
ATOM 682 N N . ASP A 1 86 ? -3.164 -12.461 -2.627 1.00 87.12 86 ASP A N 1
ATOM 683 C CA . ASP A 1 86 ? -3.901 -11.581 -1.727 1.00 87.12 86 ASP A CA 1
ATOM 684 C C . ASP A 1 86 ? -4.529 -12.395 -0.582 1.00 87.12 86 ASP A C 1
ATOM 686 O O . ASP A 1 86 ? -5.085 -13.474 -0.810 1.00 87.12 86 ASP A O 1
ATOM 690 N N . ASP A 1 87 ? -4.408 -11.896 0.647 1.00 90.06 87 ASP A N 1
ATOM 691 C CA . ASP A 1 87 ? -4.924 -12.533 1.863 1.00 90.06 87 ASP A CA 1
ATOM 692 C C . ASP A 1 87 ? -5.793 -11.531 2.621 1.00 90.06 87 ASP A C 1
ATOM 694 O O . ASP A 1 87 ? -5.357 -10.830 3.535 1.00 90.06 87 ASP A O 1
ATOM 698 N N . TYR A 1 88 ? -7.048 -11.436 2.187 1.00 90.94 88 TYR A N 1
ATOM 699 C CA . TYR A 1 88 ? -8.024 -10.535 2.779 1.00 90.94 88 TYR A CA 1
ATOM 700 C C . TYR A 1 88 ? -8.689 -11.177 3.998 1.00 90.94 88 TYR A C 1
ATOM 702 O O . TYR A 1 88 ? -9.341 -12.222 3.898 1.00 90.94 88 TYR A O 1
ATOM 710 N N . ARG A 1 89 ? -8.568 -10.529 5.161 1.00 90.19 89 ARG A N 1
ATOM 711 C CA . ARG A 1 89 ? -9.102 -11.030 6.432 1.00 90.19 89 ARG A CA 1
ATOM 712 C C . ARG A 1 89 ? -9.895 -9.977 7.182 1.00 90.19 89 ARG A C 1
ATOM 714 O O . ARG A 1 89 ? -9.565 -8.796 7.182 1.00 90.19 89 ARG A O 1
ATOM 721 N N . VAL A 1 90 ? -10.925 -10.453 7.876 1.00 92.31 90 VAL A N 1
ATOM 722 C CA . VAL A 1 90 ? -11.722 -9.661 8.812 1.00 92.31 90 VAL A CA 1
ATOM 723 C C . VAL A 1 90 ? -11.430 -10.160 10.217 1.00 92.31 90 VAL A C 1
ATOM 725 O O . VAL A 1 90 ? -11.600 -11.344 10.508 1.00 92.31 90 VAL A O 1
ATOM 728 N N . PHE A 1 91 ? -11.022 -9.244 11.089 1.00 91.12 91 PHE A N 1
ATOM 729 C CA . PHE A 1 91 ? -10.804 -9.515 12.503 1.00 91.12 91 PHE A CA 1
ATOM 730 C C . PHE A 1 91 ? -11.876 -8.812 13.327 1.00 91.12 91 PHE A C 1
ATOM 732 O O . PHE A 1 91 ? -12.155 -7.631 13.125 1.00 91.12 91 PHE A O 1
ATOM 739 N N . VAL A 1 92 ? -12.470 -9.540 14.270 1.00 92.62 92 VAL A N 1
ATOM 740 C CA . VAL A 1 92 ? -13.429 -8.981 15.226 1.00 92.62 92 VAL A CA 1
ATOM 741 C C . VAL A 1 92 ? -12.707 -8.789 16.550 1.00 92.62 92 VAL A C 1
ATOM 743 O O . VAL A 1 92 ? -12.281 -9.759 17.172 1.00 92.62 92 VAL A O 1
ATOM 746 N N . LEU A 1 93 ? -12.561 -7.533 16.973 1.00 93.75 93 LEU A N 1
ATOM 747 C CA . LEU A 1 93 ? -11.894 -7.170 18.221 1.00 93.75 93 LEU A CA 1
ATOM 748 C C . LEU A 1 93 ? -12.935 -6.699 19.246 1.00 93.75 93 LEU A C 1
ATOM 750 O O . LEU A 1 93 ? -13.604 -5.690 19.006 1.00 93.75 93 LEU A O 1
ATOM 754 N N . PRO A 1 94 ? -13.092 -7.389 20.390 1.00 92.75 94 PRO A N 1
ATOM 755 C CA . PRO A 1 94 ? -13.985 -6.939 21.450 1.00 92.75 94 PRO A CA 1
ATOM 756 C C . PRO A 1 94 ? -13.535 -5.584 22.010 1.00 92.75 94 PRO A C 1
ATOM 758 O O . PRO A 1 94 ? -12.419 -5.442 22.504 1.00 92.75 94 PRO A O 1
ATOM 761 N N . THR A 1 95 ? -14.413 -4.581 21.966 1.00 93.56 95 THR A N 1
ATOM 762 C CA . THR A 1 95 ? -14.088 -3.217 22.423 1.00 93.56 95 THR A CA 1
ATOM 763 C C . THR A 1 95 ? -14.126 -3.083 23.949 1.00 93.56 95 THR A C 1
ATOM 765 O O . THR A 1 95 ? -13.380 -2.297 24.543 1.00 93.56 95 THR A O 1
ATOM 768 N N . GLY A 1 96 ? -15.006 -3.855 24.595 1.00 93.44 96 GLY A N 1
ATOM 769 C CA . GLY A 1 96 ? -15.263 -3.789 26.033 1.00 93.44 96 GLY A CA 1
ATOM 770 C C . GLY A 1 96 ? -15.914 -2.479 26.490 1.00 93.44 96 GLY A C 1
ATOM 771 O O . GLY A 1 96 ? -15.821 -2.150 27.669 1.00 93.44 96 GLY A O 1
ATOM 772 N N . PHE A 1 97 ? -16.521 -1.703 25.586 1.00 94.94 97 PHE A N 1
ATOM 773 C CA . PHE A 1 97 ? -17.310 -0.532 25.971 1.00 94.94 97 PHE A CA 1
ATOM 774 C C . PHE A 1 97 ? -18.666 -0.962 26.536 1.00 94.94 97 PHE A C 1
ATOM 776 O O . PHE A 1 97 ? -19.304 -1.872 26.015 1.00 94.94 97 PHE A O 1
ATOM 783 N N . THR A 1 98 ? -19.095 -0.308 27.612 1.00 96.44 98 THR A N 1
ATOM 784 C CA . THR A 1 98 ? -20.382 -0.562 28.282 1.00 96.44 98 THR A CA 1
ATOM 785 C C . THR A 1 98 ? -21.450 0.470 27.928 1.00 96.44 98 THR A C 1
ATOM 787 O O . THR A 1 98 ? -22.585 0.356 28.376 1.00 96.44 98 THR A O 1
ATOM 790 N N . GLU A 1 99 ? -21.075 1.490 27.163 1.00 96.50 99 GLU A N 1
ATOM 791 C CA . GLU A 1 99 ? -21.928 2.578 26.700 1.00 96.50 99 GLU A CA 1
ATOM 792 C C . GLU A 1 99 ? -21.490 3.011 25.299 1.00 96.50 99 GLU A C 1
ATOM 794 O O . GLU A 1 99 ? -20.367 2.708 24.875 1.00 96.50 99 GLU A O 1
ATOM 799 N N . ASP A 1 100 ? -22.373 3.713 24.594 1.00 96.38 100 ASP A N 1
ATOM 800 C CA . ASP A 1 100 ? -22.106 4.185 23.241 1.00 96.38 100 ASP A CA 1
ATOM 801 C C . ASP A 1 100 ? -20.945 5.189 23.223 1.00 96.38 100 ASP A C 1
ATOM 803 O O . ASP A 1 100 ? -20.781 6.033 24.112 1.00 96.38 100 ASP A O 1
ATOM 807 N N . ARG A 1 101 ? -20.107 5.078 22.190 1.00 95.25 101 ARG A N 1
ATOM 808 C CA . ARG A 1 101 ? -18.923 5.912 21.977 1.00 95.25 101 ARG A CA 1
ATOM 809 C C . ARG A 1 101 ? -18.834 6.318 20.517 1.00 95.25 101 ARG A C 1
ATOM 811 O O . ARG A 1 101 ? -19.037 5.495 19.628 1.00 95.25 101 ARG A O 1
ATOM 818 N N . GLU A 1 102 ? -18.451 7.565 20.283 1.00 95.94 102 GLU A N 1
ATOM 819 C CA . GLU A 1 102 ? -18.065 8.045 18.960 1.00 95.94 102 GLU A CA 1
ATOM 820 C C . GLU A 1 102 ? -16.553 7.885 18.766 1.00 95.94 102 GLU A C 1
ATOM 822 O O . GLU A 1 102 ? -15.769 8.066 19.700 1.00 95.94 102 GLU A O 1
ATOM 827 N N . ILE A 1 103 ? -16.140 7.532 17.549 1.00 94.94 103 ILE A N 1
ATOM 828 C CA . ILE A 1 103 ? -14.730 7.359 17.191 1.00 94.94 103 ILE A CA 1
ATOM 829 C C . ILE A 1 103 ? -14.302 8.571 16.367 1.00 94.94 103 ILE A C 1
ATOM 831 O O . ILE A 1 103 ? -14.748 8.740 15.236 1.00 94.94 103 ILE A O 1
ATOM 835 N N . ALA A 1 104 ? -13.417 9.397 16.926 1.00 95.56 104 ALA A N 1
ATOM 836 C CA . ALA A 1 104 ? -12.856 10.550 16.221 1.00 95.56 104 ALA A CA 1
ATOM 837 C C . ALA A 1 104 ? -11.651 10.181 15.338 1.00 95.56 104 ALA A C 1
ATOM 839 O O . ALA A 1 104 ? -11.422 10.806 14.306 1.00 95.56 104 ALA A O 1
ATOM 840 N N . ALA A 1 105 ? -10.878 9.170 15.744 1.00 96.19 105 ALA A N 1
ATOM 841 C CA . ALA A 1 105 ? -9.698 8.705 15.027 1.00 96.19 105 ALA A CA 1
ATOM 842 C C . ALA A 1 105 ? -9.471 7.206 15.257 1.00 96.19 105 ALA A C 1
ATOM 844 O O . ALA A 1 105 ? -9.778 6.674 16.325 1.00 96.19 105 ALA A O 1
ATOM 845 N N . LEU A 1 106 ? -8.909 6.537 14.252 1.00 94.94 106 LEU A N 1
ATOM 846 C CA . LEU A 1 106 ? -8.517 5.133 14.298 1.00 94.94 106 LEU A CA 1
ATOM 847 C C . LEU A 1 106 ? -7.179 4.977 13.574 1.00 94.94 106 LEU A C 1
ATOM 849 O O . LEU A 1 106 ? -6.996 5.524 12.488 1.00 94.94 106 LEU A O 1
ATOM 853 N N . GLU A 1 107 ? -6.270 4.203 14.156 1.00 94.06 107 GLU A N 1
ATOM 854 C CA . GLU A 1 107 ? -4.997 3.845 13.537 1.00 94.06 107 GLU A CA 1
ATOM 855 C C . GLU A 1 107 ? -4.806 2.327 13.593 1.00 94.06 107 GLU A C 1
ATOM 857 O O . GLU A 1 107 ? -4.951 1.709 14.650 1.00 94.06 107 GLU A O 1
ATOM 862 N N . PHE A 1 108 ? -4.445 1.729 12.457 1.00 92.06 108 PHE A N 1
ATOM 863 C CA . PHE A 1 108 ? -3.996 0.342 12.396 1.00 92.06 108 PHE A CA 1
ATOM 864 C C . PHE A 1 108 ? -2.474 0.309 12.472 1.00 92.06 108 PHE A C 1
ATOM 866 O O . PHE A 1 108 ? -1.791 0.929 11.660 1.00 92.06 108 PHE A O 1
ATOM 873 N N . ARG A 1 109 ? -1.936 -0.437 13.440 1.00 90.56 109 ARG A N 1
ATOM 874 C CA . ARG A 1 109 ? -0.491 -0.615 13.604 1.00 90.56 109 ARG A CA 1
ATOM 875 C C . ARG A 1 109 ? -0.145 -2.098 13.486 1.00 90.56 109 ARG A C 1
ATOM 877 O O . ARG A 1 109 ? -0.397 -2.840 14.437 1.00 90.56 109 ARG A O 1
ATOM 884 N N . PRO A 1 110 ? 0.400 -2.554 12.345 1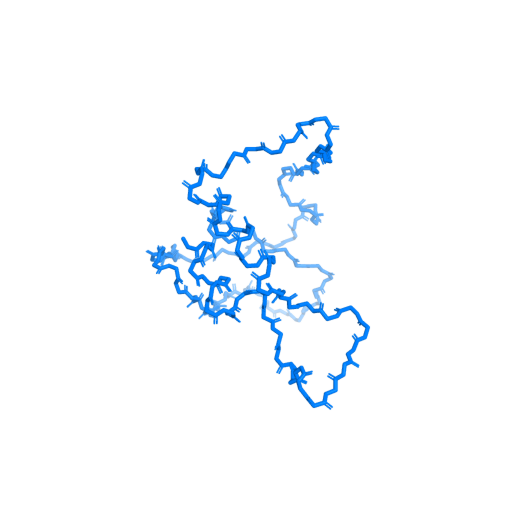.00 89.94 110 PRO A N 1
ATOM 885 C CA . PRO A 1 110 ? 0.784 -3.948 12.194 1.00 89.94 110 PRO A CA 1
ATOM 886 C C . PRO A 1 110 ? 1.990 -4.268 13.081 1.00 89.94 110 PRO A C 1
ATOM 888 O O . PRO A 1 110 ? 2.903 -3.455 13.230 1.00 89.94 110 PRO A O 1
ATOM 891 N N . GLY A 1 111 ? 2.031 -5.487 13.624 1.00 88.44 111 GLY A N 1
ATOM 892 C CA . GLY A 1 111 ? 3.230 -6.002 14.297 1.00 88.44 111 GLY A CA 1
ATOM 893 C C . GLY A 1 111 ? 4.410 -6.202 13.335 1.00 88.44 111 GLY A C 1
ATOM 894 O O . GLY A 1 111 ? 5.563 -6.193 13.756 1.00 88.44 111 GLY A O 1
ATOM 895 N N . ASN A 1 112 ? 4.128 -6.337 12.034 1.00 88.19 112 ASN A N 1
ATOM 896 C CA . ASN A 1 112 ? 5.117 -6.482 10.972 1.00 88.19 112 ASN A CA 1
ATOM 897 C C . ASN A 1 112 ? 4.796 -5.550 9.790 1.00 88.19 112 ASN A C 1
ATOM 899 O O . ASN A 1 112 ? 4.076 -5.929 8.869 1.00 88.19 112 ASN A O 1
ATOM 903 N N . SER A 1 113 ? 5.383 -4.351 9.790 1.00 84.81 113 SER A N 1
ATOM 904 C CA . SER A 1 113 ? 5.236 -3.344 8.723 1.00 84.81 113 SER A CA 1
ATOM 905 C C . SER A 1 113 ? 5.947 -3.691 7.409 1.00 84.81 113 SER A C 1
ATOM 907 O O . SER A 1 113 ? 5.914 -2.917 6.460 1.00 84.81 113 SER A O 1
ATOM 909 N N . ARG A 1 114 ? 6.648 -4.832 7.340 1.00 84.50 114 ARG A N 1
ATOM 910 C CA . ARG A 1 114 ? 7.214 -5.336 6.079 1.00 84.50 114 ARG A CA 1
ATOM 911 C C . ARG A 1 114 ? 6.223 -6.202 5.306 1.00 84.50 114 ARG A C 1
ATOM 913 O O . ARG A 1 114 ? 6.490 -6.504 4.148 1.00 84.50 114 ARG A O 1
ATOM 920 N N . ALA A 1 115 ? 5.156 -6.655 5.963 1.00 81.88 115 ALA A N 1
ATOM 921 C CA . ALA A 1 115 ? 4.162 -7.558 5.392 1.00 81.88 115 ALA A CA 1
ATOM 922 C C . ALA A 1 115 ? 2.791 -6.897 5.172 1.00 81.88 115 ALA A C 1
ATOM 924 O O . ALA A 1 115 ? 1.994 -7.443 4.414 1.00 81.88 115 ALA A O 1
ATOM 925 N N . VAL A 1 116 ? 2.531 -5.757 5.825 1.00 77.12 116 VAL A N 1
ATOM 926 C CA . VAL A 1 116 ? 1.292 -4.963 5.755 1.00 77.12 116 VAL A CA 1
ATOM 927 C C . VAL A 1 116 ? 1.649 -3.500 5.557 1.00 77.12 116 VAL A C 1
ATOM 929 O O . VAL A 1 116 ? 2.571 -3.048 6.277 1.00 77.12 116 VAL A O 1
#

Secondary structure (DSSP, 8-state):
-HHHHHHTT-SS---S-TTT---TT-----HHHHHHHHHHHHTT-----GGGPPPPP---SS-TTSS-S-----SSPPPP--SSS------------SS----S------S-TTT-

Sequence (116 aa):
MIKYVTGIRYMPPWPPDREYSHFIGERYLTDQEIQLIGDWVDGGMPQGDPTLEPPLPTFTAGSQIGVPDKVLQMSEEYRIEGNNTDDYRVFVLPTGFTEDREIAALEFRPGNSRAV

Foldseek 3Di:
DQLVCLVVFVPPDFPDDPVPDDDPPGRGDDPVRSVVSNVCVVVVVDDDDPVPDDDDDDDDPDDPVPDDPDDWDDPDDDDDPPPPDDDDDDDDTDRPDPDDDDDPDDDDDDPDPVRD